Protein AF-A0A6P8PRJ7-F1 (afdb_monomer_lite)

Organism: Geotrypetes seraphini (NCBI:txid260995)

Foldseek 3Di:
DDPPPPPDDVPPPDDPDDPPDDDDPPCDFDQDPVGDGDDPVVVVVVVVVVVVVVVVVVVVVVVVVVVVVVVVVVVVVVVVVVVVVVVVVVVVVVVVDPPPPPPDDDD

pLDDT: mean 76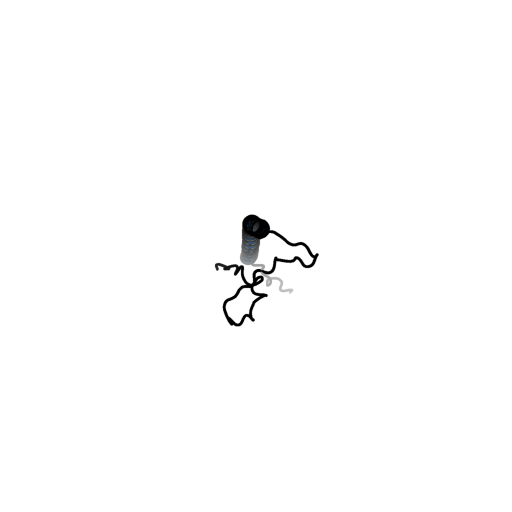.33, std 19.74, range [37.41, 97.81]

Sequence (107 aa):
MDHQVDLSPVLLGLCDGGVMTGGTFSYLPFLSPDGYIYDKEAILEYILHQKKEITLQLKAYEKQRSELKTEQEELSKAVKESQVKGFLEKEMSIVLKPVNHLTAVPD

Radius of gyration: 33.33 Å; chains: 1; bounding box: 88×31×84 Å

InterPro domains:
  IPR016818 Nitric oxide synthase-interacting protein [PTHR13063] (29-94)

Structure (mmCIF, N/CA/C/O backbone):
data_AF-A0A6P8PRJ7-F1
#
_entry.id   AF-A0A6P8PRJ7-F1
#
loop_
_atom_site.group_PDB
_atom_site.id
_atom_site.type_symbol
_atom_site.label_atom_id
_atom_site.label_alt_id
_atom_site.label_comp_id
_atom_site.label_asym_id
_atom_site.label_entity_id
_atom_site.label_seq_id
_atom_site.pdbx_PDB_ins_code
_atom_site.Cartn_x
_atom_site.Cartn_y
_atom_site.Cartn_z
_atom_site.occupancy
_atom_site.B_iso_or_equiv
_atom_site.auth_seq_id
_atom_site.auth_comp_id
_atom_site.auth_asym_id
_atom_site.auth_atom_id
_atom_site.pdbx_PDB_model_num
ATOM 1 N N . MET A 1 1 ? 0.991 -0.135 20.974 1.00 38.50 1 MET A N 1
ATOM 2 C CA . MET A 1 1 ? 1.443 -1.450 20.460 1.00 38.50 1 MET A CA 1
ATOM 3 C C . MET A 1 1 ? 1.622 -1.307 18.965 1.00 38.50 1 MET A C 1
ATOM 5 O O . MET A 1 1 ? 0.814 -1.784 18.172 1.00 38.50 1 MET A O 1
ATOM 9 N N . ASP A 1 2 ? 2.659 -0.566 18.609 1.00 37.41 2 ASP A N 1
ATOM 10 C CA . ASP A 1 2 ? 3.051 -0.261 17.245 1.00 37.41 2 ASP A CA 1
ATOM 11 C C . ASP A 1 2 ? 3.437 -1.568 16.564 1.00 37.41 2 ASP A C 1
ATOM 13 O O . ASP A 1 2 ? 4.488 -2.150 16.819 1.00 37.41 2 ASP A O 1
ATOM 17 N N . HIS A 1 3 ? 2.516 -2.094 15.759 1.00 51.88 3 HIS A N 1
ATOM 18 C CA . HIS A 1 3 ? 2.843 -3.166 14.837 1.00 51.88 3 HIS A CA 1
ATOM 19 C C . HIS A 1 3 ? 3.623 -2.511 13.708 1.00 51.88 3 HIS A C 1
ATOM 21 O O . HIS A 1 3 ? 3.036 -2.043 12.733 1.00 51.88 3 HIS A O 1
ATOM 27 N N . GLN A 1 4 ? 4.941 -2.447 13.898 1.00 42.44 4 GLN A N 1
ATOM 28 C CA . GLN A 1 4 ? 5.915 -2.352 12.825 1.00 42.44 4 GLN A CA 1
ATOM 29 C C . GLN A 1 4 ? 5.540 -3.451 11.825 1.00 42.44 4 GLN A C 1
ATOM 31 O O . GLN A 1 4 ? 5.791 -4.634 12.053 1.00 42.44 4 GLN A O 1
ATOM 36 N N . VAL A 1 5 ? 4.814 -3.090 10.768 1.00 46.84 5 VAL A N 1
ATOM 37 C CA . VAL A 1 5 ? 4.616 -3.996 9.644 1.00 46.84 5 VAL A CA 1
ATOM 38 C C . VAL A 1 5 ? 5.974 -4.031 8.972 1.00 46.84 5 VAL A C 1
ATOM 40 O O . VAL A 1 5 ? 6.326 -3.113 8.237 1.00 46.84 5 VAL A O 1
ATOM 43 N N . ASP A 1 6 ? 6.759 -5.048 9.315 1.00 41.34 6 ASP A N 1
ATOM 44 C CA . ASP A 1 6 ? 8.037 -5.348 8.686 1.00 41.34 6 ASP A CA 1
ATOM 45 C C . ASP A 1 6 ? 7.763 -5.698 7.218 1.00 41.34 6 ASP A C 1
ATOM 47 O O . ASP A 1 6 ? 7.549 -6.844 6.822 1.00 41.34 6 ASP A O 1
ATOM 51 N N . LEU A 1 7 ? 7.667 -4.663 6.389 1.00 55.66 7 LEU A N 1
ATOM 52 C CA . LEU A 1 7 ? 7.611 -4.774 4.942 1.00 55.66 7 LEU A CA 1
ATOM 53 C C . LEU A 1 7 ? 9.032 -5.016 4.433 1.00 55.66 7 LEU A C 1
ATOM 55 O O . LEU A 1 7 ? 9.623 -4.128 3.828 1.00 55.66 7 LEU A O 1
ATOM 59 N N . SER A 1 8 ? 9.581 -6.201 4.725 1.00 48.03 8 SER A N 1
ATOM 60 C CA . SER A 1 8 ? 10.651 -6.928 4.007 1.00 48.03 8 SER A CA 1
ATOM 61 C C . SER A 1 8 ? 11.028 -8.167 4.834 1.00 48.03 8 SER A C 1
ATOM 63 O O . SER A 1 8 ? 11.447 -7.995 5.973 1.00 48.03 8 SER A O 1
ATOM 65 N N . PRO A 1 9 ? 10.897 -9.405 4.305 1.00 43.00 9 PRO A N 1
ATOM 66 C CA . PRO A 1 9 ? 11.677 -9.817 3.142 1.00 43.00 9 PRO A CA 1
ATOM 67 C C . PRO A 1 9 ? 10.922 -10.821 2.243 1.00 43.00 9 PRO A C 1
ATOM 69 O O . PRO A 1 9 ? 11.244 -12.002 2.207 1.00 43.00 9 PRO A O 1
ATOM 72 N N . VAL A 1 10 ? 9.933 -10.373 1.464 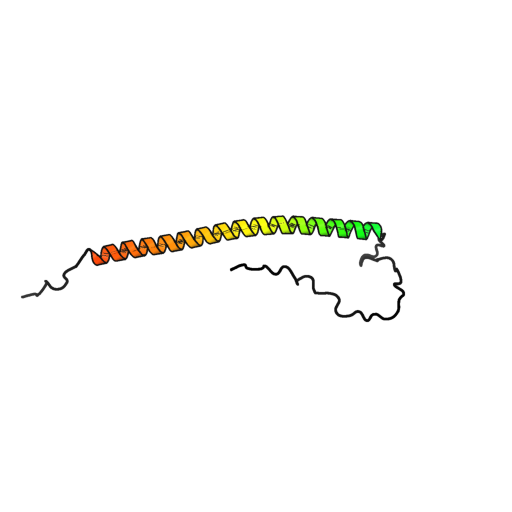1.00 45.56 10 VAL A N 1
ATOM 73 C CA . VAL A 1 10 ? 9.459 -11.171 0.302 1.00 45.56 10 VAL A CA 1
ATOM 74 C C . VAL A 1 10 ? 10.314 -10.882 -0.951 1.00 45.56 10 VAL A C 1
ATOM 76 O O . VAL A 1 10 ? 10.171 -11.524 -1.983 1.00 45.56 10 VAL A O 1
ATOM 79 N N . LEU A 1 11 ? 11.291 -9.975 -0.837 1.00 48.16 11 LEU A N 1
ATOM 80 C CA . LEU A 1 11 ? 12.310 -9.671 -1.850 1.00 48.16 11 LEU A CA 1
ATOM 81 C C . LEU A 1 11 ? 13.740 -9.910 -1.329 1.00 48.16 11 LEU A C 1
ATOM 83 O O . LEU A 1 11 ? 14.669 -9.203 -1.704 1.00 48.16 11 LEU A O 1
ATOM 87 N N . LEU A 1 12 ? 13.930 -10.911 -0.465 1.00 46.22 12 LEU A N 1
ATOM 88 C CA . LEU A 1 12 ? 15.261 -11.454 -0.154 1.00 46.22 12 LEU A CA 1
ATOM 89 C C . LEU A 1 12 ? 15.379 -12.904 -0.644 1.00 46.22 12 LEU A C 1
ATOM 91 O O . LEU A 1 12 ? 15.857 -13.793 0.047 1.00 46.22 12 LEU A O 1
ATOM 95 N N . GLY A 1 13 ? 14.871 -13.149 -1.848 1.00 43.50 13 GLY A N 1
ATOM 96 C CA . GLY A 1 13 ? 15.043 -14.397 -2.572 1.00 43.50 13 GLY A CA 1
ATOM 97 C C . GLY A 1 13 ? 15.634 -14.073 -3.929 1.00 43.50 13 GLY A C 1
ATOM 98 O O . G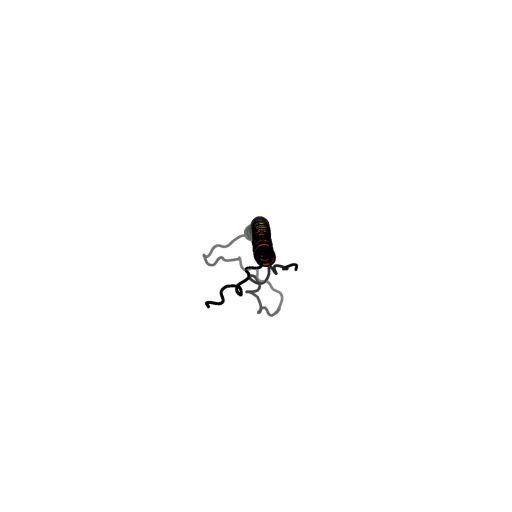LY A 1 13 ? 14.869 -13.834 -4.855 1.00 43.50 13 GLY A O 1
ATOM 99 N N . LEU A 1 14 ? 16.968 -13.989 -3.980 1.00 49.38 14 LEU A N 1
ATOM 100 C CA . LEU A 1 14 ? 17.886 -14.101 -5.128 1.00 49.38 14 LEU A CA 1
ATOM 101 C C . LEU A 1 14 ? 19.102 -13.199 -4.869 1.00 49.38 14 LEU A C 1
ATOM 103 O O . LEU A 1 14 ? 19.045 -11.995 -5.108 1.00 49.38 14 LEU A O 1
ATOM 107 N N . CYS A 1 15 ? 20.159 -13.816 -4.327 1.00 41.28 15 CYS A N 1
ATOM 108 C CA . CYS A 1 15 ? 21.596 -13.557 -4.547 1.00 41.28 15 CYS A CA 1
ATOM 109 C C . CYS A 1 15 ? 22.456 -13.903 -3.313 1.00 41.28 15 CYS A C 1
ATOM 111 O O . CYS A 1 15 ? 23.437 -13.222 -3.031 1.00 41.28 15 CYS A O 1
ATOM 113 N N . ASP A 1 16 ? 22.158 -15.002 -2.615 1.00 48.53 16 ASP A N 1
ATOM 114 C CA . ASP A 1 16 ? 23.184 -15.703 -1.835 1.00 48.53 16 ASP A CA 1
ATOM 115 C C . ASP A 1 16 ? 23.947 -16.632 -2.787 1.00 48.53 16 ASP A C 1
ATOM 117 O O . ASP A 1 16 ? 23.559 -17.775 -3.021 1.00 48.53 16 ASP A O 1
ATOM 121 N N . GLY A 1 17 ? 24.998 -16.108 -3.419 1.00 51.03 17 GLY A N 1
ATOM 122 C CA . GLY A 1 17 ? 25.850 -16.892 -4.316 1.00 51.03 17 GLY A CA 1
ATOM 123 C C . GLY A 1 17 ? 26.533 -16.068 -5.399 1.00 51.03 17 GLY A C 1
ATOM 124 O O . GLY A 1 17 ? 26.257 -16.247 -6.579 1.00 51.03 17 GLY A O 1
ATOM 125 N N . GLY A 1 18 ? 27.439 -15.170 -5.013 1.00 41.34 18 GLY A N 1
ATOM 126 C CA . GLY A 1 18 ? 28.263 -14.423 -5.960 1.00 41.34 18 GLY A CA 1
ATOM 127 C C . GLY A 1 18 ? 29.647 -14.168 -5.391 1.00 41.34 18 GLY A C 1
ATOM 128 O O . GLY A 1 18 ? 29.889 -13.141 -4.767 1.00 41.34 18 GLY A O 1
ATOM 129 N N . VAL A 1 19 ? 30.557 -15.121 -5.590 1.00 42.47 19 VAL A N 1
ATOM 130 C CA . VAL A 1 19 ? 31.990 -14.936 -5.349 1.00 42.47 19 VAL A CA 1
ATOM 131 C C . VAL A 1 19 ? 32.472 -13.735 -6.172 1.00 42.47 19 VAL A C 1
ATOM 133 O O . VAL A 1 19 ? 32.371 -13.731 -7.397 1.00 42.47 19 VAL A O 1
ATOM 136 N N . MET A 1 20 ? 33.022 -12.718 -5.503 1.00 47.88 20 MET A N 1
ATOM 137 C CA . MET A 1 20 ? 33.799 -11.663 -6.153 1.00 47.88 20 MET A CA 1
ATOM 138 C C . MET A 1 20 ? 35.131 -12.246 -6.647 1.00 47.88 20 MET A C 1
ATOM 140 O O . MET A 1 20 ? 36.159 -12.130 -5.985 1.00 47.88 20 MET A O 1
ATOM 144 N N . THR A 1 21 ? 35.133 -12.875 -7.820 1.00 52.69 21 THR A N 1
ATOM 145 C CA . THR A 1 21 ? 36.365 -13.173 -8.560 1.00 52.69 21 THR A CA 1
ATOM 146 C C . THR A 1 21 ? 36.469 -12.257 -9.764 1.00 52.69 21 THR A C 1
ATOM 148 O O . THR A 1 21 ? 35.669 -12.366 -10.684 1.00 52.69 21 THR A O 1
ATOM 151 N N . GLY A 1 22 ? 37.496 -11.404 -9.756 1.00 49.50 22 GLY A N 1
ATOM 152 C CA . GLY A 1 22 ? 38.143 -10.885 -10.962 1.00 49.50 22 GLY A CA 1
ATOM 153 C C . GLY A 1 22 ? 37.303 -9.939 -11.815 1.00 49.50 22 GLY A C 1
ATOM 154 O O . GLY A 1 22 ? 36.484 -10.360 -12.623 1.00 49.50 22 GLY A O 1
ATOM 155 N N . GLY A 1 23 ? 37.579 -8.641 -11.691 1.00 62.53 23 GLY A N 1
ATOM 156 C CA . GLY A 1 23 ? 36.989 -7.599 -12.520 1.00 62.53 23 GLY A CA 1
ATOM 157 C C . GLY A 1 23 ? 37.184 -7.833 -14.019 1.00 62.53 23 GLY A C 1
ATOM 158 O O . GLY A 1 23 ? 38.215 -7.485 -14.570 1.00 62.53 23 GLY A O 1
ATOM 159 N N . THR A 1 24 ? 36.151 -8.357 -14.671 1.00 51.75 24 THR A N 1
ATOM 160 C CA . THR A 1 24 ? 35.627 -7.870 -15.952 1.00 51.75 24 THR A CA 1
ATOM 161 C C . THR A 1 24 ? 34.132 -8.186 -15.964 1.00 51.75 24 THR A C 1
ATOM 163 O O . THR A 1 24 ? 33.723 -9.331 -16.130 1.00 51.75 24 THR A O 1
ATOM 166 N N . PHE A 1 25 ? 33.285 -7.175 -15.745 1.00 56.84 25 PHE A N 1
ATOM 167 C CA . PHE A 1 25 ? 31.853 -7.313 -16.010 1.00 56.84 25 PHE A CA 1
ATOM 168 C C . PHE A 1 25 ? 31.693 -7.295 -17.531 1.00 56.84 25 PHE A C 1
ATOM 170 O O . PHE A 1 25 ? 31.595 -6.237 -18.149 1.00 56.84 25 PHE A O 1
ATOM 177 N N . SER A 1 26 ? 31.799 -8.467 -18.154 1.00 58.72 26 SER A N 1
ATOM 178 C CA . SER A 1 26 ? 31.469 -8.653 -19.563 1.00 58.72 26 SER A CA 1
ATOM 179 C C . SER A 1 26 ? 30.026 -8.189 -19.766 1.00 58.72 26 SER A C 1
ATOM 181 O O . SER A 1 26 ? 29.092 -8.872 -19.348 1.00 58.72 26 SER A O 1
ATOM 183 N N . TYR A 1 27 ? 29.839 -7.013 -20.371 1.00 64.38 27 TYR A N 1
ATOM 184 C CA . TYR A 1 27 ? 28.527 -6.464 -20.709 1.00 64.38 27 TYR A CA 1
ATOM 185 C C . TYR A 1 27 ? 27.927 -7.247 -21.879 1.00 64.38 27 TYR A C 1
ATOM 187 O O . TYR A 1 27 ? 27.860 -6.748 -23.002 1.00 64.38 27 TYR A O 1
ATOM 195 N N . LEU A 1 28 ? 27.504 -8.482 -21.621 1.00 65.12 28 LEU A N 1
ATOM 196 C CA . LEU A 1 28 ? 26.593 -9.160 -22.526 1.00 65.12 28 LEU A CA 1
ATOM 197 C C . LEU A 1 28 ? 25.294 -8.343 -22.572 1.00 65.12 28 LEU A C 1
ATOM 199 O O . LEU A 1 28 ? 24.844 -7.864 -21.523 1.00 65.12 28 LEU A O 1
ATOM 203 N N . PRO A 1 29 ? 24.713 -8.128 -23.763 1.00 68.50 29 PRO A N 1
ATOM 204 C CA . PRO A 1 29 ? 23.406 -7.503 -23.865 1.00 68.50 29 PRO A CA 1
ATOM 205 C C . PRO A 1 29 ? 22.421 -8.281 -22.993 1.00 68.50 29 PRO A C 1
ATOM 207 O O . PRO A 1 29 ? 22.417 -9.513 -23.001 1.00 68.50 29 PRO A O 1
ATOM 210 N N . PHE A 1 30 ? 21.619 -7.559 -22.211 1.00 65.94 30 PHE A N 1
ATOM 211 C CA . PHE A 1 30 ? 20.564 -8.180 -21.426 1.00 65.94 30 PHE A CA 1
ATOM 212 C C . PHE A 1 30 ? 19.565 -8.796 -22.403 1.00 65.94 30 PHE A C 1
ATOM 214 O O . PHE A 1 30 ? 18.877 -8.080 -23.135 1.00 65.94 30 PHE A O 1
ATOM 221 N N . LEU A 1 31 ? 19.567 -10.125 -22.447 1.00 74.50 31 LEU A N 1
ATOM 222 C CA . LEU A 1 31 ? 18.689 -10.916 -23.282 1.00 74.50 31 LEU A CA 1
ATOM 223 C C . LEU A 1 31 ? 17.518 -11.361 -22.413 1.00 74.50 31 LEU A C 1
ATOM 225 O O . LEU A 1 31 ? 17.709 -12.119 -21.459 1.00 74.50 31 LEU A O 1
ATOM 229 N N . SER A 1 32 ? 16.315 -10.889 -22.727 1.00 75.75 32 SER A N 1
ATOM 230 C CA . SER A 1 32 ? 15.122 -11.459 -22.101 1.00 75.75 32 SER A CA 1
ATOM 231 C C . SER A 1 32 ? 14.994 -12.941 -22.473 1.00 75.75 32 SER A C 1
ATOM 233 O O . SER A 1 32 ? 15.467 -13.334 -23.541 1.00 75.75 32 SER A O 1
ATOM 235 N N . PRO A 1 33 ? 14.325 -13.774 -21.651 1.00 75.75 33 PRO A N 1
ATOM 236 C CA . PRO A 1 33 ? 14.067 -15.184 -21.970 1.00 75.75 33 PRO A CA 1
ATOM 237 C C . PRO A 1 33 ? 13.434 -15.395 -23.355 1.00 75.75 33 PRO A C 1
ATOM 239 O O . PRO A 1 33 ? 13.666 -16.415 -23.995 1.00 75.75 33 PRO A O 1
ATOM 242 N N . ASP A 1 34 ? 12.699 -14.389 -23.832 1.00 74.56 34 ASP A N 1
ATOM 243 C CA . ASP A 1 34 ? 12.043 -14.351 -25.140 1.00 74.56 34 ASP A CA 1
ATOM 244 C C . ASP A 1 34 ? 12.971 -13.931 -26.303 1.00 74.56 34 ASP A C 1
ATOM 246 O O . ASP A 1 34 ? 12.523 -13.797 -27.439 1.00 74.56 34 ASP A O 1
ATOM 250 N N . GLY A 1 35 ? 14.265 -13.706 -26.047 1.00 78.56 35 GLY A N 1
ATOM 251 C CA . GLY A 1 35 ? 15.279 -13.413 -27.067 1.00 78.56 35 GLY A CA 1
ATOM 252 C C . GLY A 1 35 ? 15.416 -11.939 -27.467 1.00 78.56 35 GLY A C 1
ATOM 253 O O . GLY A 1 35 ? 16.137 -11.635 -28.417 1.00 78.56 35 GLY A O 1
ATOM 254 N N . TYR A 1 36 ? 14.765 -11.012 -26.761 1.00 78.12 36 TYR A N 1
ATOM 255 C CA . TYR A 1 36 ? 14.900 -9.576 -27.027 1.00 78.12 36 TYR A CA 1
ATOM 256 C C . TYR A 1 36 ? 16.149 -8.995 -26.368 1.00 78.12 36 TYR A C 1
ATOM 258 O O . TYR A 1 36 ? 16.402 -9.228 -25.184 1.00 78.12 36 TYR A O 1
ATOM 266 N N . ILE A 1 37 ? 16.900 -8.209 -27.139 1.00 82.62 37 ILE A N 1
ATOM 267 C CA . ILE A 1 37 ? 18.016 -7.399 -26.654 1.00 82.62 37 ILE A CA 1
ATOM 268 C C . ILE A 1 37 ? 17.481 -6.000 -26.380 1.00 82.62 37 ILE A C 1
ATOM 270 O O . ILE A 1 37 ? 16.957 -5.354 -27.286 1.00 82.62 37 ILE A O 1
ATOM 274 N N . TYR A 1 38 ? 17.626 -5.541 -25.142 1.00 79.81 38 TYR A N 1
ATOM 275 C CA . TYR A 1 38 ? 17.219 -4.196 -24.752 1.00 79.81 38 TYR A CA 1
ATOM 276 C C . TYR A 1 38 ? 18.427 -3.289 -24.553 1.00 79.81 38 TYR A C 1
ATOM 278 O O . TYR A 1 38 ? 19.457 -3.699 -24.006 1.00 79.81 38 TYR A O 1
ATOM 286 N N . ASP A 1 39 ? 18.260 -2.027 -24.940 1.00 84.44 39 ASP A N 1
ATOM 287 C CA . ASP A 1 39 ? 19.210 -0.979 -24.606 1.00 84.44 39 ASP A CA 1
ATOM 288 C C . ASP A 1 39 ? 19.237 -0.751 -23.094 1.00 84.44 39 ASP A C 1
ATOM 290 O O . ASP A 1 39 ? 18.213 -0.788 -22.404 1.00 84.44 39 ASP A O 1
ATOM 294 N N . LYS A 1 40 ? 20.432 -0.477 -22.568 1.00 83.56 40 LYS A N 1
ATOM 295 C CA . LYS A 1 40 ? 20.641 -0.258 -21.129 1.00 83.56 40 LYS A CA 1
ATOM 296 C C . LYS A 1 40 ? 19.767 0.877 -20.584 1.00 83.56 40 LYS A C 1
ATOM 298 O O . LYS A 1 40 ? 19.299 0.791 -19.452 1.00 83.56 40 LYS A O 1
ATOM 303 N N . GLU A 1 41 ? 19.544 1.916 -21.388 1.00 87.25 41 GLU A N 1
ATOM 304 C CA . GLU A 1 41 ? 18.730 3.082 -21.027 1.00 87.25 41 GLU A CA 1
ATOM 305 C C . GLU A 1 41 ? 17.247 2.717 -20.879 1.00 87.25 41 GLU A C 1
ATOM 307 O O . GLU A 1 41 ? 16.637 3.069 -19.872 1.00 87.25 41 GLU A O 1
ATOM 312 N N . ALA A 1 42 ? 16.701 1.921 -21.804 1.00 87.38 42 ALA A N 1
ATOM 313 C CA . ALA A 1 42 ? 15.310 1.470 -21.757 1.00 87.38 42 ALA A CA 1
ATOM 314 C C . ALA A 1 42 ? 15.032 0.588 -20.528 1.00 87.38 42 ALA A C 1
ATOM 316 O O . ALA A 1 42 ? 14.015 0.748 -19.852 1.00 87.38 42 ALA A O 1
ATOM 317 N N . ILE A 1 43 ? 15.965 -0.313 -20.194 1.00 87.06 43 ILE A N 1
ATOM 318 C CA . ILE A 1 43 ? 15.868 -1.141 -18.982 1.00 87.06 43 ILE A CA 1
ATOM 319 C C . ILE A 1 43 ? 15.868 -0.252 -17.734 1.00 87.06 43 ILE A C 1
ATOM 321 O O . ILE A 1 43 ? 15.079 -0.466 -16.813 1.00 87.06 43 ILE A O 1
ATOM 325 N N . LEU A 1 44 ? 16.754 0.745 -17.690 1.00 91.06 44 LEU A N 1
ATOM 326 C CA . LEU A 1 44 ? 16.875 1.629 -16.539 1.00 91.06 44 LEU A CA 1
ATOM 327 C C . LEU A 1 44 ? 15.614 2.479 -16.343 1.00 91.06 44 LEU A C 1
ATOM 329 O O . LEU A 1 44 ? 15.116 2.573 -15.220 1.00 91.06 44 LEU A O 1
ATOM 333 N N . GLU A 1 45 ? 15.080 3.058 -17.417 1.00 91.81 45 GLU A N 1
ATOM 334 C CA . GLU A 1 45 ? 13.841 3.838 -17.384 1.00 91.81 45 GLU A CA 1
ATOM 335 C C . GLU A 1 45 ? 12.662 2.991 -16.898 1.00 91.81 45 GLU A C 1
ATOM 337 O O . GLU A 1 45 ? 11.941 3.402 -15.985 1.00 91.81 45 GLU A O 1
ATOM 342 N N . TYR A 1 46 ? 12.529 1.768 -17.419 1.00 93.62 46 TYR A N 1
ATOM 343 C CA . TYR A 1 46 ? 11.513 0.822 -16.967 1.00 93.62 46 TYR A CA 1
ATOM 344 C C . TYR A 1 46 ? 11.636 0.532 -15.467 1.00 93.62 46 TYR A C 1
ATOM 346 O O . TYR A 1 46 ? 10.657 0.642 -14.731 1.00 93.62 46 TYR A O 1
ATOM 354 N N . ILE A 1 47 ? 12.840 0.231 -14.969 1.00 94.62 47 ILE A N 1
ATOM 355 C CA . ILE A 1 47 ? 13.054 -0.037 -13.539 1.00 94.62 47 ILE A CA 1
ATOM 356 C C . ILE A 1 47 ? 12.650 1.170 -12.683 1.00 94.62 47 ILE A C 1
ATOM 358 O O . ILE A 1 47 ? 12.017 0.999 -11.637 1.00 94.62 47 ILE A O 1
ATOM 362 N N . LEU A 1 48 ? 13.011 2.387 -13.096 1.00 97.25 48 LEU A N 1
ATOM 363 C CA . LEU A 1 48 ? 12.651 3.605 -12.369 1.00 97.25 48 LEU A CA 1
ATOM 364 C C . LEU A 1 48 ? 11.136 3.828 -12.358 1.00 97.25 48 LEU A C 1
ATOM 366 O O . LEU A 1 48 ? 10.575 4.149 -11.305 1.00 97.25 48 LEU A O 1
ATOM 370 N N . HIS A 1 49 ? 10.474 3.606 -13.493 1.00 97.56 49 HIS A N 1
ATOM 371 C CA . HIS A 1 49 ? 9.024 3.683 -13.610 1.00 97.56 49 HIS A CA 1
ATOM 372 C C . HIS A 1 49 ? 8.333 2.679 -12.680 1.00 97.56 49 HIS A C 1
ATOM 374 O O . HIS A 1 49 ? 7.545 3.080 -11.821 1.00 97.56 49 HIS A O 1
ATOM 380 N N . GLN A 1 50 ? 8.714 1.399 -12.752 1.00 97.69 50 GLN A N 1
ATOM 381 C CA . GLN A 1 50 ? 8.129 0.343 -11.924 1.00 97.69 50 GLN A CA 1
ATOM 382 C C . GLN A 1 50 ? 8.309 0.621 -10.430 1.00 97.69 50 GLN A C 1
ATOM 384 O O . GLN A 1 50 ? 7.369 0.485 -9.648 1.00 97.69 50 GLN A O 1
ATOM 389 N N . LYS A 1 51 ? 9.501 1.065 -10.008 1.00 97.25 51 LYS A N 1
ATOM 390 C CA . LYS A 1 51 ? 9.749 1.422 -8.602 1.00 97.25 51 LYS A CA 1
ATOM 391 C C . LYS A 1 51 ? 8.832 2.550 -8.130 1.00 97.25 51 LYS A C 1
ATOM 393 O O . LYS A 1 51 ? 8.334 2.512 -7.000 1.00 97.25 51 LYS A O 1
ATOM 398 N N . LYS A 1 52 ? 8.587 3.546 -8.985 1.00 97.69 52 LYS A N 1
ATOM 399 C CA . LYS A 1 52 ? 7.674 4.651 -8.684 1.00 97.69 52 LYS A CA 1
ATOM 400 C C . LYS A 1 52 ? 6.231 4.162 -8.561 1.00 97.69 52 LYS A C 1
ATOM 402 O O . LYS A 1 52 ? 5.572 4.504 -7.582 1.00 97.69 52 LYS A O 1
ATOM 407 N N . GLU A 1 53 ? 5.756 3.348 -9.500 1.00 97.81 53 GLU A N 1
ATOM 408 C CA . GLU A 1 53 ? 4.393 2.804 -9.469 1.00 97.81 53 GLU A CA 1
ATOM 409 C C . GLU A 1 53 ? 4.138 1.937 -8.236 1.00 97.81 53 GLU A C 1
ATOM 411 O O . GLU A 1 53 ? 3.151 2.158 -7.535 1.00 97.81 53 GLU A O 1
ATOM 416 N N . ILE A 1 5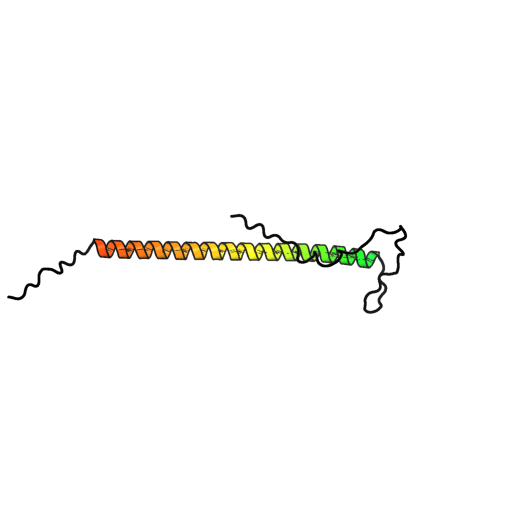4 ? 5.061 1.029 -7.905 1.00 97.56 54 ILE A N 1
ATOM 417 C CA . ILE A 1 54 ? 4.966 0.192 -6.700 1.00 97.56 54 ILE A CA 1
ATOM 418 C C . ILE A 1 54 ? 4.865 1.071 -5.450 1.00 97.56 54 ILE A C 1
ATOM 420 O O . ILE A 1 54 ? 4.028 0.829 -4.585 1.00 97.56 54 ILE A O 1
ATOM 424 N N . THR A 1 55 ? 5.659 2.142 -5.370 1.00 96.94 55 THR A N 1
ATOM 425 C CA . THR A 1 55 ? 5.613 3.072 -4.232 1.00 96.94 55 THR A CA 1
ATOM 426 C C . THR A 1 55 ? 4.249 3.760 -4.107 1.00 96.94 55 THR A C 1
ATOM 428 O O . THR A 1 55 ? 3.752 3.951 -2.997 1.00 96.94 55 THR A O 1
ATOM 431 N N . LEU A 1 56 ? 3.627 4.143 -5.225 1.00 97.69 56 LEU A N 1
ATOM 432 C CA . LEU A 1 56 ? 2.298 4.760 -5.217 1.00 97.69 56 LEU A CA 1
ATOM 433 C C . LEU A 1 56 ? 1.217 3.760 -4.794 1.00 97.69 56 LEU A C 1
ATOM 435 O O . LEU A 1 56 ? 0.372 4.092 -3.962 1.00 97.69 56 LEU A O 1
ATOM 439 N N . GLN A 1 57 ? 1.277 2.537 -5.319 1.00 96.75 57 GLN A N 1
ATOM 440 C CA . GLN A 1 57 ? 0.344 1.466 -4.971 1.00 96.75 57 GLN A CA 1
ATOM 441 C C . GLN A 1 57 ? 0.449 1.084 -3.492 1.00 96.75 57 GLN A C 1
ATOM 443 O O . GLN A 1 57 ? -0.575 0.964 -2.821 1.00 96.75 57 GLN A O 1
ATOM 448 N N . LEU A 1 58 ? 1.669 0.975 -2.956 1.00 97.12 58 LEU A N 1
ATOM 449 C CA . LEU A 1 58 ? 1.897 0.692 -1.538 1.00 97.12 58 LEU A CA 1
ATOM 450 C C . LEU A 1 58 ? 1.283 1.768 -0.642 1.00 97.12 58 LEU A C 1
ATOM 452 O O . LEU A 1 58 ? 0.548 1.438 0.282 1.00 97.12 58 LEU A O 1
ATOM 456 N N . LYS A 1 59 ? 1.494 3.051 -0.958 1.00 97.06 59 LYS A N 1
ATOM 457 C CA . LYS A 1 59 ? 0.897 4.159 -0.194 1.00 97.06 59 LYS A CA 1
ATOM 458 C C . LYS A 1 59 ? -0.631 4.123 -0.206 1.00 97.06 59 LYS A C 1
ATOM 460 O O . LYS A 1 59 ? -1.260 4.366 0.823 1.00 97.06 59 LYS A O 1
ATOM 465 N N . ALA A 1 60 ? -1.236 3.835 -1.359 1.00 96.12 60 ALA A N 1
ATOM 466 C CA . ALA A 1 60 ? -2.687 3.718 -1.471 1.00 96.12 60 ALA A CA 1
ATOM 467 C C . ALA A 1 60 ? -3.226 2.542 -0.638 1.00 96.12 60 ALA A C 1
ATOM 469 O O . ALA A 1 60 ? -4.199 2.702 0.100 1.00 96.12 60 ALA A O 1
ATOM 470 N N . TYR A 1 61 ? -2.553 1.392 -0.706 1.00 96.38 61 TYR A N 1
ATOM 471 C CA . TYR A 1 61 ? -2.902 0.204 0.068 1.00 96.38 61 TYR A CA 1
ATOM 472 C C . TYR A 1 61 ? -2.764 0.426 1.581 1.00 96.38 61 TYR A C 1
ATOM 474 O O . TYR A 1 61 ? -3.663 0.075 2.342 1.00 96.38 61 TYR A O 1
ATOM 482 N N . GLU A 1 62 ? -1.670 1.040 2.033 1.00 96.12 62 GLU A N 1
ATOM 483 C CA . GLU A 1 62 ? -1.449 1.351 3.449 1.00 96.12 62 GLU A CA 1
ATOM 484 C C . GLU A 1 62 ? -2.526 2.283 4.002 1.00 96.12 62 GLU A C 1
ATOM 486 O O . GLU A 1 62 ? -3.042 2.037 5.094 1.00 96.12 62 GLU A O 1
ATOM 491 N N . LYS A 1 63 ? -2.920 3.303 3.228 1.00 95.38 63 LYS A N 1
ATOM 492 C CA . LYS A 1 63 ? -4.012 4.206 3.600 1.00 95.38 63 LYS A CA 1
ATOM 493 C C . LYS A 1 63 ? -5.315 3.432 3.803 1.00 95.38 63 LYS A C 1
ATOM 495 O O . LYS A 1 63 ? -5.882 3.486 4.893 1.00 95.38 63 LYS A O 1
ATOM 500 N N . GLN A 1 64 ? -5.727 2.647 2.807 1.00 94.31 64 GLN A N 1
ATOM 501 C CA . GLN A 1 64 ? -6.942 1.832 2.891 1.00 94.31 64 GLN A CA 1
ATOM 502 C C . GLN A 1 64 ? -6.899 0.868 4.086 1.00 94.31 64 GLN A C 1
ATOM 504 O O . GLN A 1 64 ? -7.868 0.725 4.826 1.00 94.31 64 GLN A O 1
ATOM 509 N N . ARG A 1 65 ? -5.759 0.208 4.310 1.00 95.38 65 ARG A N 1
ATOM 510 C CA . ARG A 1 65 ? -5.589 -0.729 5.424 1.00 95.38 65 ARG A CA 1
ATOM 511 C C . ARG A 1 65 ? -5.685 -0.031 6.781 1.00 95.38 65 ARG A C 1
ATOM 513 O O . ARG A 1 65 ? -6.215 -0.620 7.721 1.00 95.38 65 ARG A O 1
ATOM 520 N N . SER A 1 66 ? -5.157 1.188 6.897 1.00 93.69 66 SER A N 1
ATOM 521 C CA . SER A 1 66 ? -5.232 1.966 8.134 1.00 93.69 66 SER A CA 1
ATOM 522 C C . SER A 1 66 ? -6.670 2.360 8.478 1.00 93.69 66 SER A C 1
ATOM 524 O O . SER A 1 66 ? -7.082 2.141 9.613 1.00 93.69 66 SER A O 1
ATOM 526 N N . GLU A 1 67 ? -7.450 2.814 7.491 1.00 93.81 67 GLU A N 1
ATOM 527 C CA . GLU A 1 67 ? -8.873 3.158 7.639 1.00 93.81 67 GLU A CA 1
ATOM 528 C C . GLU A 1 67 ? -9.695 1.941 8.100 1.00 93.81 67 GLU A C 1
ATOM 530 O O . GLU A 1 67 ? -10.389 1.998 9.116 1.00 93.81 67 GLU A O 1
ATOM 535 N N . LEU A 1 68 ? -9.517 0.788 7.444 1.00 93.38 68 LEU A N 1
ATOM 536 C CA . LEU A 1 68 ? -10.182 -0.462 7.837 1.00 93.38 68 LEU A CA 1
ATOM 537 C C . LEU A 1 68 ? -9.828 -0.898 9.265 1.00 93.38 68 LEU A C 1
ATOM 539 O O . LEU A 1 68 ? -10.682 -1.388 10.006 1.00 93.38 68 LEU A O 1
ATOM 543 N N . LYS A 1 69 ? -8.564 -0.727 9.669 1.00 93.94 69 LYS A N 1
ATOM 544 C CA . LYS A 1 69 ? -8.122 -1.064 11.024 1.00 93.94 69 LYS A CA 1
ATOM 545 C C . LYS A 1 69 ? -8.783 -0.153 12.060 1.00 93.94 69 LYS A C 1
ATOM 547 O O . LYS A 1 69 ? -9.240 -0.656 13.083 1.00 93.94 69 LYS A O 1
ATOM 552 N N . THR A 1 70 ? -8.863 1.151 11.795 1.00 92.69 70 THR A N 1
ATOM 553 C CA . THR A 1 70 ? -9.522 2.100 12.703 1.00 92.69 70 THR A CA 1
ATOM 554 C C . THR A 1 70 ? -11.012 1.806 12.849 1.00 92.69 70 THR A C 1
ATOM 556 O O . THR A 1 70 ? -11.499 1.720 13.973 1.00 92.69 70 THR A O 1
ATOM 559 N N . GLU A 1 71 ? -11.715 1.530 11.747 1.00 91.75 71 GLU A N 1
ATOM 560 C CA . GLU A 1 71 ? -13.135 1.159 11.779 1.00 91.75 71 GLU A CA 1
ATOM 561 C C . GLU A 1 71 ? -13.365 -0.122 12.595 1.00 91.75 71 GLU A C 1
ATOM 563 O O . GLU A 1 71 ? -14.264 -0.195 13.436 1.00 91.75 71 GLU A O 1
ATOM 568 N N . GLN A 1 72 ? -12.520 -1.139 12.400 1.00 91.81 72 GLN A N 1
ATOM 569 C CA . GLN A 1 72 ? -12.615 -2.390 13.148 1.00 91.81 72 GLN A CA 1
ATOM 570 C C . GLN A 1 72 ? -12.351 -2.191 14.648 1.00 91.81 72 GLN A C 1
ATOM 572 O O . GLN A 1 72 ? -13.034 -2.791 15.485 1.00 91.81 72 GLN A O 1
ATOM 577 N N . GLU A 1 73 ? -11.370 -1.361 15.005 1.00 93.62 73 GLU A N 1
ATOM 578 C CA . GLU A 1 73 ? -11.067 -1.029 16.397 1.00 93.62 73 GLU A CA 1
ATOM 579 C C . GLU A 1 73 ? -12.243 -0.305 17.064 1.00 93.62 73 GLU A C 1
ATOM 581 O O . GLU A 1 73 ? -12.649 -0.700 18.164 1.00 93.62 73 GLU A O 1
ATOM 586 N N . GLU A 1 74 ? -12.852 0.669 16.386 1.00 93.31 74 GLU A N 1
ATOM 587 C CA . GLU A 1 74 ? -14.035 1.393 16.863 1.00 93.31 74 GLU A CA 1
ATOM 588 C C . GLU A 1 74 ? -15.239 0.469 17.070 1.00 93.31 74 GLU A C 1
ATOM 590 O O . GLU A 1 74 ? -15.847 0.480 18.145 1.00 93.31 74 GLU A O 1
ATOM 595 N N . LEU A 1 75 ? -15.535 -0.403 16.101 1.00 93.06 75 LEU A N 1
ATOM 596 C CA . LEU A 1 75 ? -16.592 -1.409 16.230 1.00 93.06 75 LEU A CA 1
ATOM 597 C C . LEU A 1 75 ? -16.327 -2.348 17.412 1.00 93.06 75 LEU A C 1
ATOM 599 O O . LEU A 1 75 ? -17.225 -2.617 18.212 1.00 93.06 75 LEU A O 1
ATOM 603 N N . SER A 1 76 ? -15.086 -2.816 17.572 1.00 92.31 76 SER A N 1
ATOM 604 C CA . SER A 1 76 ? -14.719 -3.702 18.681 1.00 92.31 76 SER A CA 1
ATOM 605 C C . SER A 1 76 ? -14.898 -3.026 20.044 1.00 92.31 76 SER A C 1
ATOM 607 O O . SER A 1 76 ? -15.326 -3.664 21.010 1.00 92.31 76 SER A O 1
ATOM 609 N N . LYS A 1 77 ? -14.602 -1.724 20.127 1.00 94.94 77 LYS A N 1
ATOM 610 C CA . LYS A 1 77 ? -14.782 -0.919 21.332 1.00 94.94 77 LYS A CA 1
ATOM 611 C C . LYS A 1 77 ? -16.267 -0.724 21.634 1.00 94.94 77 LYS A C 1
ATOM 613 O O . LYS A 1 77 ? -16.680 -0.981 22.762 1.00 94.94 77 LYS A O 1
ATOM 618 N N . ALA A 1 78 ? -17.074 -0.379 20.632 1.00 94.25 78 ALA A N 1
ATOM 619 C CA . ALA A 1 78 ? -18.518 -0.210 20.783 1.00 94.25 78 ALA A CA 1
ATOM 620 C C . ALA A 1 78 ? -19.209 -1.500 21.258 1.00 94.25 78 ALA A C 1
ATOM 622 O O . ALA A 1 78 ? -20.043 -1.459 22.162 1.00 94.25 78 ALA A O 1
ATOM 623 N N . VAL A 1 79 ? -18.821 -2.662 20.714 1.00 94.25 79 VAL A N 1
ATOM 624 C CA . VAL A 1 79 ? -19.343 -3.968 21.154 1.00 94.25 79 VAL A CA 1
ATOM 625 C C . VAL A 1 79 ? -19.033 -4.216 22.630 1.00 94.25 79 VAL A C 1
ATOM 627 O O . VAL A 1 79 ? -19.939 -4.568 23.390 1.00 94.25 79 VAL A O 1
ATOM 630 N N . LYS A 1 80 ? -17.780 -3.988 23.052 1.00 94.38 80 LYS A N 1
ATOM 631 C CA . LYS A 1 80 ? -17.360 -4.139 24.455 1.00 94.38 80 LYS A CA 1
ATOM 632 C C . LYS A 1 80 ? -18.132 -3.197 25.375 1.00 94.38 80 LYS A C 1
ATOM 634 O O . LYS A 1 80 ? -18.616 -3.626 26.417 1.00 94.38 80 LYS A O 1
ATOM 639 N N . GLU A 1 81 ? -18.295 -1.937 24.984 1.00 94.38 81 GLU A N 1
ATOM 640 C CA . GLU A 1 81 ? -19.062 -0.961 25.763 1.00 94.38 81 GLU A CA 1
ATOM 641 C C . GLU A 1 81 ? -20.537 -1.357 25.892 1.00 94.38 81 GLU A C 1
ATOM 643 O O . GLU A 1 81 ? -21.101 -1.260 26.982 1.00 94.38 81 GLU A O 1
ATOM 648 N N . SER A 1 82 ? -21.157 -1.854 24.817 1.00 94.56 82 SER A N 1
ATOM 649 C CA . SER A 1 8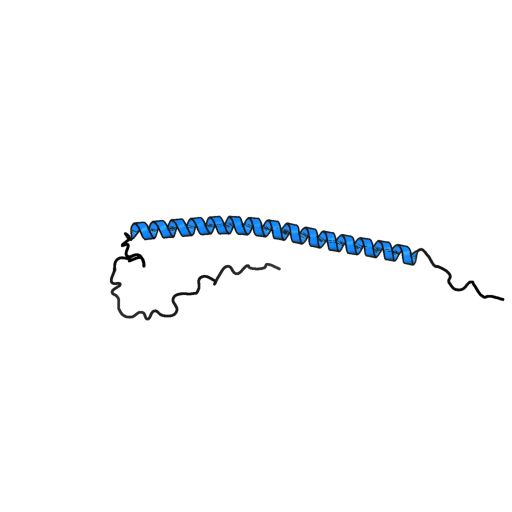2 ? -22.535 -2.358 24.861 1.00 94.56 82 SER A CA 1
ATOM 650 C C . SER A 1 82 ? -22.663 -3.560 25.803 1.00 94.56 82 SER A C 1
ATOM 652 O O . SER A 1 82 ? -23.603 -3.632 26.592 1.00 94.56 82 SER A O 1
ATOM 654 N N . GLN A 1 83 ? -21.680 -4.469 25.783 1.00 94.12 83 GLN A N 1
ATOM 655 C CA . GLN A 1 83 ? -21.664 -5.644 26.650 1.00 94.12 83 GLN A CA 1
ATOM 656 C C . GLN A 1 83 ? -21.558 -5.249 28.127 1.00 94.12 83 GLN A C 1
ATOM 658 O O . GLN A 1 83 ? -22.290 -5.785 28.957 1.00 94.12 83 GLN A O 1
ATOM 663 N N . VAL A 1 84 ? -20.685 -4.290 28.453 1.00 95.25 84 VAL A N 1
ATOM 664 C CA . VAL A 1 84 ? -20.535 -3.766 29.819 1.00 95.25 84 VAL A CA 1
ATOM 665 C C . VAL A 1 84 ? -21.823 -3.089 30.288 1.00 95.25 84 VAL A C 1
ATOM 667 O O . VAL A 1 84 ? -22.282 -3.361 31.396 1.00 95.25 84 VAL A O 1
ATOM 670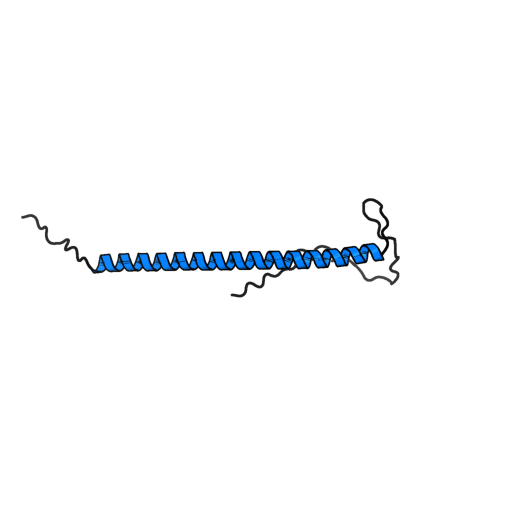 N N . LYS A 1 85 ? -22.448 -2.253 29.448 1.00 94.38 85 LYS A N 1
ATOM 671 C CA . LYS A 1 85 ? -23.728 -1.601 29.777 1.00 94.38 85 LYS A CA 1
ATOM 672 C C . LYS A 1 85 ? -24.837 -2.624 30.033 1.00 94.38 85 LYS A C 1
ATOM 674 O O . LYS A 1 85 ? -25.468 -2.580 31.085 1.00 94.38 85 LYS A O 1
ATOM 679 N N . GLY A 1 86 ? -25.007 -3.592 29.132 1.00 94.06 86 GLY A N 1
ATOM 680 C CA . GLY A 1 86 ? -26.011 -4.646 29.285 1.00 94.06 86 GLY A CA 1
ATOM 681 C C . GLY A 1 86 ? -25.764 -5.557 30.494 1.00 94.06 86 GLY A C 1
ATOM 682 O O . GLY A 1 86 ? -26.714 -6.092 31.064 1.00 94.06 86 GLY A O 1
ATOM 683 N N . PHE A 1 87 ? -24.507 -5.730 30.914 1.00 94.56 87 PHE A N 1
ATOM 684 C CA . PHE A 1 87 ? -24.183 -6.411 32.167 1.00 94.56 87 PHE A CA 1
ATOM 685 C C . PHE A 1 87 ? -24.638 -5.592 33.383 1.00 94.56 87 PHE A C 1
ATOM 687 O O . PHE A 1 87 ? -25.378 -6.109 34.215 1.00 94.56 87 PHE A O 1
ATOM 694 N N . LEU A 1 88 ? -24.278 -4.306 33.454 1.00 93.12 88 LEU A N 1
ATOM 695 C CA . LEU A 1 88 ? -24.659 -3.423 34.565 1.00 93.12 88 LEU A CA 1
ATOM 696 C C . LEU A 1 88 ? -26.181 -3.327 34.749 1.00 93.12 88 LEU A C 1
ATOM 698 O O . LEU A 1 88 ? -26.665 -3.382 35.877 1.00 93.12 88 LEU A O 1
ATOM 702 N N . GLU A 1 89 ? -26.940 -3.228 33.657 1.00 91.38 89 GLU A N 1
ATOM 703 C CA . GLU A 1 89 ? -28.409 -3.202 33.699 1.00 91.38 89 GLU A CA 1
ATOM 704 C C . GLU A 1 89 ? -28.997 -4.471 34.339 1.00 91.38 89 GLU A C 1
ATOM 706 O O . GLU A 1 89 ? -29.921 -4.396 35.156 1.00 91.38 89 GLU A O 1
ATOM 711 N N . LYS A 1 90 ? -28.441 -5.644 34.010 1.00 89.69 90 LYS A N 1
ATOM 712 C CA . LYS A 1 90 ? -28.865 -6.924 34.596 1.00 89.69 90 LYS A CA 1
ATOM 713 C C . LYS A 1 90 ? -28.523 -7.007 36.079 1.00 89.69 90 LYS A C 1
ATOM 715 O O . LYS A 1 90 ? -29.382 -7.411 36.861 1.00 89.69 90 LYS A O 1
ATOM 720 N N . GLU A 1 91 ? -27.325 -6.575 36.468 1.00 87.12 91 GLU A N 1
ATOM 721 C CA . GLU A 1 91 ? -26.906 -6.548 37.873 1.00 87.12 91 GLU A CA 1
ATOM 722 C C . GLU A 1 91 ? -27.826 -5.647 38.711 1.00 87.12 91 GLU A C 1
ATOM 724 O O . GLU A 1 91 ? -28.311 -6.060 39.764 1.00 87.12 91 GLU A O 1
ATOM 729 N N . MET A 1 92 ? -28.173 -4.455 38.212 1.00 84.56 92 MET A N 1
ATOM 730 C CA . MET A 1 92 ? -29.119 -3.565 38.897 1.00 84.56 92 MET A CA 1
ATOM 731 C C . MET A 1 92 ? -30.505 -4.203 39.066 1.00 84.56 92 MET A C 1
ATOM 733 O O . MET A 1 92 ? -31.127 -4.057 40.118 1.00 84.56 92 MET A O 1
ATOM 737 N N . SER A 1 93 ? -30.996 -4.950 38.073 1.00 84.06 93 SER A N 1
ATOM 738 C CA . SER A 1 93 ? -32.293 -5.630 38.178 1.00 84.06 93 SER A CA 1
ATOM 739 C C . SER A 1 93 ? -32.308 -6.750 39.224 1.00 84.06 93 SER A C 1
ATOM 741 O O . SER A 1 93 ? -33.361 -6.994 39.818 1.00 84.06 93 SER A O 1
ATOM 743 N N . ILE A 1 94 ? -31.190 -7.452 39.427 1.00 78.56 94 ILE A N 1
ATOM 744 C CA . ILE A 1 94 ? -31.076 -8.526 40.425 1.00 78.56 94 ILE A CA 1
ATOM 745 C C . ILE A 1 94 ? -31.038 -7.924 41.833 1.00 78.56 94 ILE A C 1
ATOM 747 O O . ILE A 1 94 ? -31.747 -8.388 42.724 1.00 78.56 94 ILE A O 1
ATOM 751 N N . VAL A 1 95 ? -30.273 -6.847 42.025 1.00 71.19 95 VAL A N 1
ATOM 752 C CA . VAL A 1 95 ? -30.108 -6.200 43.336 1.00 71.19 95 VAL A CA 1
ATOM 753 C C . VAL A 1 95 ? -31.403 -5.533 43.826 1.00 71.19 95 VAL A C 1
ATOM 755 O O . VAL A 1 95 ? -31.642 -5.464 45.029 1.00 71.19 95 VAL A O 1
ATOM 758 N N . LEU A 1 96 ? -32.277 -5.076 42.921 1.00 64.81 96 LEU A N 1
ATOM 759 C CA . LEU A 1 96 ? -33.496 -4.340 43.285 1.00 64.81 96 LEU A CA 1
ATOM 760 C C . LEU A 1 96 ? -34.714 -5.213 43.628 1.00 64.81 96 LEU A C 1
ATOM 762 O O . LEU A 1 96 ? -35.703 -4.684 44.136 1.00 64.81 96 LEU A O 1
ATOM 766 N N . LYS A 1 97 ? -34.687 -6.528 43.375 1.00 62.81 97 LYS A N 1
ATOM 767 C CA . LYS A 1 97 ? -35.821 -7.418 43.681 1.00 62.81 97 LYS A CA 1
ATOM 768 C C . LYS A 1 97 ? -35.404 -8.545 44.625 1.00 62.81 97 LYS A C 1
ATOM 770 O O . LYS A 1 97 ? -35.117 -9.646 44.155 1.00 62.81 97 LYS A O 1
ATOM 775 N N . PRO A 1 98 ? -35.440 -8.327 45.952 1.00 64.25 98 PRO A N 1
ATOM 776 C CA . PRO A 1 98 ? -35.450 -9.434 46.895 1.00 64.25 98 PRO A CA 1
ATOM 777 C C . PRO A 1 98 ? -36.760 -10.210 46.707 1.00 64.25 98 PRO A C 1
ATOM 779 O O . PRO A 1 98 ? -37.813 -9.844 47.227 1.00 64.25 98 PRO A O 1
ATOM 782 N N . VAL A 1 99 ? -36.721 -11.268 45.900 1.00 62.09 99 VAL A N 1
ATOM 783 C CA . VAL A 1 99 ? -37.805 -12.247 45.850 1.00 62.09 99 VAL A CA 1
ATOM 784 C C . VAL A 1 99 ? -37.676 -13.062 47.128 1.00 62.09 99 VAL A C 1
ATOM 786 O O . VAL A 1 99 ? -36.773 -13.873 47.248 1.00 62.09 99 VAL A O 1
ATOM 789 N N . ASN A 1 100 ? -38.538 -12.834 48.113 1.00 65.06 100 ASN A N 1
ATOM 790 C CA . ASN A 1 100 ? -38.576 -13.680 49.302 1.00 65.06 100 ASN A CA 1
ATOM 791 C C . ASN A 1 100 ? -39.126 -15.060 48.913 1.00 65.06 100 ASN A C 1
ATOM 793 O O . ASN A 1 100 ? -40.331 -15.239 48.781 1.00 65.06 100 ASN A O 1
ATOM 797 N N . HIS A 1 101 ? -38.238 -16.039 48.725 1.00 67.06 101 HIS A N 1
ATOM 798 C CA . HIS A 1 101 ? -38.594 -17.428 48.384 1.00 67.06 101 HIS A CA 1
ATOM 799 C C . HIS A 1 101 ? -39.043 -18.265 49.600 1.00 67.06 101 HIS A C 1
ATOM 801 O O . HIS A 1 101 ? -39.324 -19.450 49.456 1.00 67.06 101 HIS A O 1
ATOM 807 N N . LEU A 1 102 ? -39.082 -17.676 50.802 1.00 63.75 102 LEU A N 1
ATOM 808 C CA . LEU A 1 102 ? -39.235 -18.398 52.074 1.00 63.75 102 LEU A CA 1
ATOM 809 C C . LEU A 1 102 ? -40.612 -18.243 52.745 1.00 63.75 102 LEU A C 1
ATOM 811 O O . LEU A 1 102 ? -40.760 -18.617 53.902 1.00 63.75 102 LEU A O 1
ATOM 815 N N . THR A 1 103 ? -41.632 -17.710 52.064 1.00 61.47 103 THR A N 1
ATOM 816 C CA . THR A 1 103 ? -42.945 -17.438 52.691 1.00 61.47 103 THR A CA 1
ATOM 817 C C . THR A 1 103 ? -44.068 -18.402 52.303 1.00 61.47 103 THR A C 1
ATOM 819 O O . THR A 1 103 ? -45.228 -18.093 52.549 1.00 61.47 103 THR A O 1
ATOM 822 N N . ALA A 1 104 ? -43.772 -19.562 51.717 1.00 61.66 104 ALA A N 1
ATOM 823 C CA . ALA A 1 104 ? -44.778 -20.599 51.480 1.00 61.66 104 ALA A CA 1
ATOM 824 C C . ALA A 1 104 ? -44.437 -21.842 52.308 1.00 61.66 104 ALA A C 1
ATOM 826 O O . ALA A 1 104 ? -43.928 -22.830 51.787 1.00 61.66 104 ALA A O 1
ATOM 827 N N . VAL A 1 105 ? -44.675 -21.755 53.618 1.00 57.88 105 VAL A N 1
ATOM 828 C CA . VAL A 1 105 ? -44.793 -22.937 54.478 1.00 57.88 105 VAL A CA 1
ATOM 829 C C . VAL A 1 105 ? -46.235 -23.431 54.319 1.00 57.88 105 VAL A C 1
ATOM 831 O O . VAL A 1 105 ? -47.142 -22.676 54.668 1.00 57.88 105 VAL A O 1
ATOM 834 N N . PRO A 1 106 ? -46.482 -24.612 53.730 1.00 69.12 106 PRO A N 1
ATOM 835 C CA . PRO A 1 106 ? -47.803 -25.224 53.781 1.00 69.12 106 PRO A CA 1
ATOM 836 C C . PRO A 1 106 ? -48.056 -25.774 55.195 1.00 69.12 106 PRO A C 1
ATOM 838 O O . PRO A 1 106 ? -47.185 -26.457 55.739 1.00 69.12 106 PRO A O 1
ATOM 841 N N . ASP A 1 107 ? -49.218 -25.428 55.761 1.00 56.47 107 ASP A N 1
ATOM 842 C CA . ASP A 1 107 ? -49.791 -25.997 56.997 1.00 56.47 107 ASP A CA 1
ATOM 843 C C . ASP A 1 107 ? -50.019 -27.517 56.896 1.00 56.47 107 ASP A C 1
ATOM 845 O O . ASP A 1 107 ? -50.388 -27.997 55.794 1.00 56.47 107 ASP A O 1
#

Secondary structure (DSSP, 8-state):
--------STT--S-S------S-------B-TTS-B--HHHHHHHHHHHHHHHHHHHHHHHHHHHHHHHHHHHHHHHHHHHHHHHHHHHHHHHHT----TT-----